Protein AF-A0A359GVY9-F1 (afdb_monomer_lite)

Structure (mmCIF, N/CA/C/O backbone):
data_AF-A0A359GVY9-F1
#
_entry.id   AF-A0A359GVY9-F1
#
loop_
_atom_site.group_PDB
_atom_site.id
_atom_site.type_symbol
_atom_site.label_atom_id
_atom_site.label_alt_id
_atom_site.label_comp_id
_atom_site.label_asym_id
_atom_site.label_entity_id
_atom_site.label_seq_id
_atom_site.pdbx_PDB_ins_code
_atom_site.Cartn_x
_atom_site.Cartn_y
_atom_site.Cartn_z
_atom_site.occupancy
_atom_site.B_iso_or_equiv
_atom_site.auth_seq_id
_atom_site.auth_comp_id
_atom_site.auth_asym_id
_atom_site.auth_atom_id
_atom_site.pdbx_PDB_model_num
ATOM 1 N N . MET A 1 1 ? -1.597 16.886 -21.091 1.00 58.59 1 MET A N 1
ATOM 2 C CA . MET A 1 1 ? -0.257 16.272 -21.206 1.00 58.59 1 MET A CA 1
ATOM 3 C C . MET A 1 1 ? 0.010 16.088 -22.683 1.00 58.59 1 MET A C 1
ATOM 5 O O . MET A 1 1 ? -0.934 15.740 -23.382 1.00 58.59 1 MET A O 1
ATOM 9 N N . SER A 1 2 ? 1.212 16.393 -23.168 1.00 69.25 2 SER A N 1
ATOM 10 C CA . SER A 1 2 ? 1.544 16.137 -24.575 1.00 69.25 2 SER A CA 1
ATOM 11 C C . SER A 1 2 ? 1.869 14.652 -24.786 1.00 69.25 2 SER A C 1
ATOM 13 O O . SER A 1 2 ? 2.278 13.976 -23.841 1.00 69.25 2 SER A O 1
ATOM 15 N N . GLU A 1 3 ? 1.744 14.144 -26.013 1.00 71.69 3 GLU A N 1
ATOM 16 C CA . GLU A 1 3 ? 2.164 12.774 -26.367 1.00 71.69 3 GLU A CA 1
ATOM 17 C C . GLU A 1 3 ? 3.641 12.511 -26.010 1.00 71.69 3 GLU A C 1
ATOM 19 O O . GLU A 1 3 ? 4.025 11.409 -25.620 1.00 71.69 3 GLU A O 1
ATOM 24 N N . GLN A 1 4 ? 4.491 13.542 -26.079 1.00 71.44 4 GLN A N 1
ATOM 25 C CA . GLN A 1 4 ? 5.895 13.452 -25.676 1.00 71.44 4 GLN A CA 1
ATOM 26 C C . GLN A 1 4 ? 6.065 13.247 -24.163 1.00 71.44 4 GLN A C 1
ATOM 28 O O . GLN A 1 4 ? 6.969 12.520 -23.748 1.00 71.44 4 GLN A O 1
ATOM 33 N N . ASP A 1 5 ? 5.210 13.852 -23.334 1.00 69.81 5 ASP A N 1
ATOM 34 C CA . ASP A 1 5 ? 5.248 13.674 -21.876 1.00 69.81 5 ASP A CA 1
ATOM 35 C C . ASP A 1 5 ? 4.750 12.285 -21.465 1.00 69.81 5 ASP A C 1
ATOM 37 O O . ASP A 1 5 ? 5.329 11.653 -20.580 1.00 69.81 5 ASP A O 1
ATOM 41 N N . GLU A 1 6 ? 3.721 11.771 -22.144 1.00 74.25 6 GLU A N 1
ATOM 42 C CA . GLU A 1 6 ? 3.241 10.400 -21.954 1.00 74.25 6 GLU A CA 1
ATOM 43 C C . GLU A 1 6 ? 4.329 9.377 -22.301 1.00 74.25 6 GLU A C 1
ATOM 45 O O . GLU A 1 6 ? 4.627 8.486 -21.501 1.00 74.25 6 GLU A O 1
ATOM 50 N N . ASN A 1 7 ? 5.013 9.564 -23.432 1.00 86.50 7 ASN A N 1
ATOM 51 C CA . ASN A 1 7 ? 6.133 8.715 -23.830 1.00 86.50 7 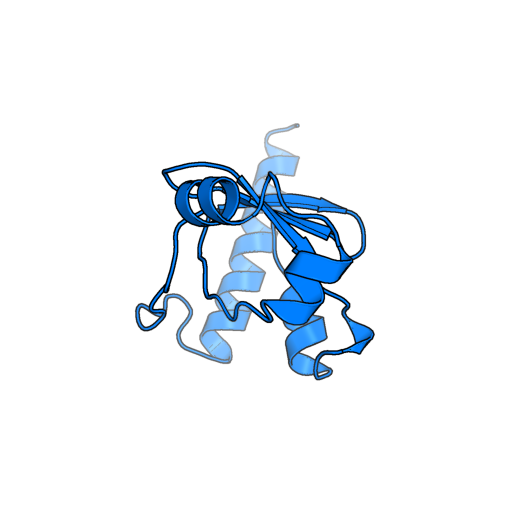ASN A CA 1
ATOM 52 C C . ASN A 1 7 ? 7.269 8.711 -22.792 1.00 86.50 7 ASN A C 1
ATOM 54 O O . ASN A 1 7 ? 7.846 7.656 -22.514 1.00 86.50 7 ASN A O 1
ATOM 58 N N . LYS A 1 8 ? 7.557 9.857 -22.157 1.00 91.25 8 LYS A N 1
ATOM 59 C CA . LYS A 1 8 ? 8.540 9.940 -21.061 1.00 91.25 8 LYS A CA 1
ATOM 60 C C . LYS A 1 8 ? 8.086 9.171 -19.819 1.00 91.25 8 LYS A C 1
ATOM 62 O O . LYS A 1 8 ? 8.886 8.429 -19.250 1.00 91.25 8 LYS A O 1
ATOM 67 N N . LEU A 1 9 ? 6.823 9.304 -19.410 1.00 92.44 9 LEU A N 1
ATOM 68 C CA . LEU A 1 9 ? 6.277 8.589 -18.248 1.00 92.44 9 LEU A CA 1
ATOM 69 C C . LEU A 1 9 ? 6.273 7.070 -18.460 1.00 92.44 9 LEU A C 1
ATOM 71 O O . LEU A 1 9 ? 6.655 6.311 -17.567 1.00 92.44 9 LEU A O 1
ATOM 75 N N . ILE A 1 10 ? 5.892 6.616 -19.656 1.00 94.50 10 ILE A N 1
ATOM 76 C CA . ILE A 1 10 ? 5.925 5.195 -20.021 1.00 94.50 10 ILE A CA 1
ATOM 77 C C . ILE A 1 10 ? 7.363 4.666 -19.973 1.00 94.50 10 ILE A C 1
ATOM 79 O O . ILE A 1 10 ? 7.602 3.601 -19.399 1.00 94.50 10 ILE A O 1
ATOM 83 N N . ALA A 1 11 ? 8.328 5.407 -20.528 1.00 95.25 11 ALA A N 1
ATOM 84 C CA . ALA A 1 11 ? 9.737 5.025 -20.487 1.00 95.25 11 ALA A CA 1
ATOM 85 C C . ALA A 1 11 ? 10.255 4.897 -19.043 1.00 95.25 11 ALA A C 1
ATOM 87 O O . ALA A 1 11 ? 10.883 3.895 -18.706 1.00 95.25 11 ALA A O 1
ATOM 88 N N . GLN A 1 12 ? 9.921 5.848 -18.165 1.00 95.50 12 GLN A N 1
ATOM 89 C CA . GLN A 1 12 ? 10.296 5.794 -16.747 1.00 95.50 12 GLN A CA 1
ATOM 90 C C . GLN A 1 12 ? 9.721 4.563 -16.033 1.00 95.50 12 GLN A C 1
ATOM 92 O O . GLN A 1 12 ? 10.442 3.885 -15.301 1.00 95.50 12 GLN A O 1
ATOM 97 N N . ARG A 1 13 ? 8.448 4.223 -16.275 1.00 96.62 13 ARG A N 1
ATOM 98 C CA . ARG A 1 13 ? 7.828 3.017 -15.697 1.00 96.62 13 ARG A CA 1
ATOM 99 C C . ARG A 1 13 ? 8.484 1.727 -16.181 1.00 96.62 13 ARG A C 1
ATOM 101 O O . ARG A 1 13 ? 8.639 0.800 -15.391 1.00 96.62 13 ARG A O 1
ATOM 108 N N . ARG A 1 14 ? 8.899 1.666 -17.451 1.00 96.38 14 ARG A N 1
ATOM 109 C CA . ARG A 1 14 ? 9.638 0.513 -17.995 1.00 96.38 14 ARG A CA 1
ATOM 110 C C . ARG A 1 14 ? 10.993 0.341 -17.314 1.00 96.38 14 ARG A C 1
ATOM 112 O O . ARG A 1 14 ? 11.292 -0.760 -16.873 1.00 96.38 14 ARG A O 1
ATOM 119 N N . VAL A 1 15 ? 11.743 1.429 -17.127 1.00 96.44 15 VAL A N 1
ATOM 120 C CA . VAL A 1 15 ? 13.024 1.398 -16.396 1.00 96.44 15 VAL A CA 1
ATOM 121 C C . VAL A 1 15 ? 12.837 0.883 -14.966 1.00 96.44 15 VAL A C 1
ATOM 123 O O . VAL A 1 15 ? 13.590 0.017 -14.526 1.00 96.44 15 VAL A O 1
ATOM 126 N N . LYS A 1 16 ? 11.805 1.353 -14.249 1.00 96.38 16 LYS A N 1
ATOM 127 C CA . LYS A 1 16 ? 11.484 0.845 -12.904 1.00 96.38 16 LYS A CA 1
ATOM 128 C C . LYS A 1 16 ? 11.147 -0.649 -12.917 1.00 96.38 16 LYS A C 1
ATOM 130 O O . LYS A 1 16 ? 11.612 -1.385 -12.054 1.00 96.38 16 LYS A O 1
ATOM 135 N N . LEU A 1 17 ? 10.359 -1.105 -13.892 1.00 96.81 17 LEU A N 1
ATOM 136 C CA . LEU A 1 17 ? 10.013 -2.520 -14.033 1.00 96.81 17 LEU A CA 1
ATOM 137 C C . LEU A 1 17 ? 11.250 -3.393 -14.283 1.00 96.81 17 LEU A C 1
ATOM 139 O O . LEU A 1 17 ? 11.359 -4.468 -13.697 1.00 96.81 17 LEU A O 1
ATOM 143 N N . ASP A 1 18 ? 12.175 -2.944 -15.130 1.00 97.12 18 ASP A N 1
ATOM 144 C CA . ASP A 1 18 ? 13.404 -3.685 -15.417 1.00 97.12 18 ASP A CA 1
ATOM 145 C C . ASP A 1 18 ? 14.326 -3.755 -14.191 1.00 97.12 18 ASP A C 1
ATOM 147 O O . ASP A 1 18 ? 14.877 -4.820 -13.912 1.00 97.12 18 ASP A O 1
ATOM 151 N N . ALA A 1 19 ? 14.407 -2.682 -13.393 1.00 95.44 19 ALA A N 1
ATOM 152 C CA . ALA A 1 19 ? 15.095 -2.713 -12.101 1.00 95.44 19 ALA A CA 1
ATOM 153 C C . ALA A 1 19 ? 14.480 -3.768 -11.161 1.00 95.44 19 ALA A C 1
ATOM 155 O O . ALA A 1 19 ? 15.194 -4.646 -10.676 1.00 95.44 19 ALA A O 1
ATOM 156 N N . ILE A 1 20 ? 13.148 -3.776 -11.005 1.00 95.38 20 ILE A N 1
ATOM 157 C CA . ILE A 1 20 ? 12.447 -4.778 -10.180 1.00 95.38 20 ILE A CA 1
ATOM 158 C C . ILE A 1 20 ? 12.749 -6.201 -10.669 1.00 95.38 20 ILE A C 1
ATOM 160 O O . ILE A 1 20 ? 12.985 -7.082 -9.849 1.00 95.38 20 ILE A O 1
ATOM 164 N N . ARG A 1 21 ? 12.766 -6.440 -11.987 1.00 97.25 21 ARG A N 1
ATOM 165 C CA . ARG A 1 21 ? 13.072 -7.762 -12.568 1.00 97.25 21 ARG A CA 1
ATOM 166 C C . ARG A 1 21 ? 14.494 -8.237 -12.280 1.00 97.25 21 ARG A C 1
ATOM 168 O O . ARG A 1 21 ? 14.707 -9.443 -12.212 1.00 97.25 21 ARG A O 1
ATOM 175 N N . SER A 1 22 ? 15.449 -7.316 -12.155 1.00 95.88 22 SER A N 1
ATOM 176 C CA . SER A 1 22 ? 16.837 -7.653 -11.818 1.00 95.88 22 SER A CA 1
ATOM 177 C C . SER A 1 22 ? 17.014 -8.044 -10.348 1.00 95.88 22 SER A C 1
ATOM 179 O O . SER A 1 22 ? 17.907 -8.821 -10.025 1.00 95.88 22 SER A O 1
ATOM 181 N N . GLU A 1 23 ? 16.132 -7.553 -9.475 1.00 93.00 23 GLU A N 1
ATOM 182 C CA . GLU A 1 23 ? 16.193 -7.775 -8.029 1.00 93.00 23 GLU A CA 1
ATOM 183 C C . GLU A 1 23 ? 15.280 -8.924 -7.566 1.00 93.00 23 GLU A C 1
ATOM 185 O O . GLU A 1 23 ? 15.619 -9.644 -6.627 1.00 93.00 23 GLU A O 1
ATOM 190 N N . ARG A 1 24 ? 14.108 -9.110 -8.198 1.00 93.56 24 ARG A N 1
ATOM 191 C CA . ARG A 1 24 ? 13.081 -10.074 -7.763 1.00 93.56 24 ARG A CA 1
ATOM 192 C C . ARG A 1 24 ? 12.064 -10.448 -8.849 1.00 93.56 24 ARG A C 1
ATOM 194 O O . ARG A 1 24 ? 12.019 -9.890 -9.943 1.00 93.56 24 ARG A O 1
ATOM 201 N N . GLN A 1 25 ? 11.160 -11.377 -8.518 1.00 95.94 25 GLN A N 1
ATOM 202 C CA . GLN A 1 25 ? 9.972 -11.646 -9.336 1.00 95.94 25 GLN A CA 1
ATOM 203 C C . GLN A 1 25 ? 9.075 -10.397 -9.391 1.00 95.94 25 GLN A C 1
ATOM 205 O O . GLN A 1 25 ? 8.444 -10.030 -8.400 1.00 95.94 25 GLN A O 1
ATOM 210 N N . ALA A 1 26 ? 8.993 -9.761 -10.564 1.00 96.06 26 ALA A N 1
ATOM 211 C CA . ALA A 1 26 ? 8.290 -8.486 -10.742 1.00 96.06 26 ALA A CA 1
ATOM 212 C C . ALA A 1 26 ? 6.762 -8.565 -10.609 1.00 96.06 26 ALA A C 1
ATOM 214 O O . ALA A 1 26 ? 6.128 -7.591 -10.211 1.00 96.06 26 ALA A O 1
ATOM 215 N N . PHE A 1 27 ? 6.176 -9.726 -10.904 1.00 96.94 27 PHE A N 1
ATOM 216 C CA . PHE A 1 27 ? 4.737 -9.973 -10.789 1.00 96.94 27 PHE A CA 1
ATOM 217 C C . PHE A 1 27 ? 4.494 -11.175 -9.865 1.00 96.94 27 PHE A C 1
ATOM 219 O O . PHE A 1 27 ? 4.269 -12.293 -10.341 1.00 96.94 27 PHE A O 1
ATOM 226 N N . PRO A 1 28 ? 4.633 -10.998 -8.541 1.00 96.62 28 PRO A N 1
ATOM 227 C CA . PRO A 1 28 ? 4.341 -12.051 -7.581 1.00 96.62 28 PRO A CA 1
ATOM 228 C C . PRO A 1 28 ? 2.827 -12.250 -7.447 1.00 96.62 28 PRO A C 1
ATOM 230 O O . PRO A 1 28 ? 2.052 -11.305 -7.567 1.00 96.62 28 PRO A O 1
ATOM 233 N N . ASN A 1 29 ? 2.411 -13.478 -7.140 1.00 96.88 29 ASN A N 1
ATOM 234 C CA . ASN A 1 29 ? 1.008 -13.827 -6.880 1.00 96.88 29 ASN A CA 1
ATOM 235 C C . ASN A 1 29 ? 0.826 -14.509 -5.508 1.00 96.88 29 ASN A C 1
ATOM 237 O O . ASN A 1 29 ? -0.060 -15.334 -5.318 1.00 96.88 29 ASN A O 1
ATOM 241 N N . GLY A 1 30 ? 1.725 -14.223 -4.562 1.00 96.00 30 GLY A N 1
ATOM 242 C CA . GLY A 1 30 ? 1.734 -14.852 -3.235 1.00 96.00 30 GLY A CA 1
ATOM 243 C C . GLY A 1 30 ? 1.030 -14.050 -2.139 1.00 96.00 30 GLY A C 1
ATOM 244 O O . GLY A 1 30 ? 0.964 -14.511 -1.005 1.00 96.00 30 GLY A O 1
ATOM 245 N N . PHE A 1 31 ? 0.542 -12.840 -2.431 1.00 97.31 31 PHE A N 1
ATOM 246 C CA . PHE A 1 31 ? -0.057 -11.983 -1.409 1.00 97.31 31 PHE A CA 1
ATOM 247 C C . PHE A 1 31 ? -1.488 -12.425 -1.082 1.00 97.31 31 PHE A C 1
ATOM 249 O O . PHE A 1 31 ? -2.383 -12.332 -1.923 1.00 97.31 31 PHE A O 1
ATOM 256 N N . ALA A 1 32 ? -1.712 -12.846 0.162 1.00 96.44 32 ALA A N 1
ATOM 257 C CA . ALA A 1 32 ? -3.029 -13.183 0.683 1.00 96.44 32 ALA A CA 1
ATOM 258 C C . ALA A 1 32 ? -3.578 -12.020 1.522 1.00 96.44 32 ALA A C 1
ATOM 260 O O . ALA A 1 32 ? -3.105 -11.750 2.627 1.00 96.44 32 ALA A O 1
ATOM 261 N N . ARG A 1 33 ? -4.591 -11.322 0.998 1.00 96.19 33 ARG A N 1
ATOM 262 C CA . ARG A 1 33 ? -5.330 -10.324 1.783 1.00 96.19 33 ARG A CA 1
ATOM 263 C C . ARG A 1 33 ? -6.204 -11.015 2.836 1.00 96.19 33 ARG A C 1
ATOM 265 O O . ARG A 1 33 ? -6.750 -12.082 2.568 1.00 96.19 33 ARG A O 1
ATOM 272 N N . ARG A 1 34 ? -6.362 -10.377 3.998 1.00 97.81 34 ARG A N 1
ATOM 273 C CA . ARG A 1 34 ? -7.258 -10.811 5.084 1.00 97.81 34 ARG A CA 1
ATOM 274 C C . ARG A 1 34 ? -8.624 -10.134 5.035 1.00 97.81 34 ARG A C 1
ATOM 276 O O . ARG A 1 34 ? -9.599 -10.760 5.415 1.00 97.81 34 ARG A O 1
ATOM 283 N N . HIS A 1 35 ? -8.678 -8.891 4.560 1.00 97.94 35 HIS A N 1
ATOM 284 C CA . HIS A 1 35 ? -9.910 -8.106 4.504 1.00 97.94 35 HIS A CA 1
ATOM 285 C C . HIS A 1 35 ? -10.003 -7.321 3.191 1.00 97.94 35 HIS A C 1
ATOM 287 O O . HIS A 1 35 ? -9.014 -7.177 2.458 1.00 97.94 35 HIS A O 1
ATOM 293 N N . ILE A 1 36 ? -11.191 -6.791 2.913 1.00 98.06 36 ILE A N 1
ATOM 294 C CA . ILE A 1 36 ? -11.425 -5.741 1.908 1.00 98.06 36 ILE A CA 1
ATOM 295 C C . ILE A 1 36 ? -11.757 -4.405 2.588 1.00 98.06 36 ILE A C 1
ATOM 297 O O . ILE A 1 36 ? -12.093 -4.360 3.772 1.00 98.06 36 ILE A O 1
ATOM 301 N N . ALA A 1 37 ? -11.669 -3.301 1.847 1.00 98.06 37 ALA A N 1
ATOM 302 C CA . ALA A 1 37 ? -11.895 -1.959 2.380 1.00 98.06 37 ALA A CA 1
ATOM 303 C C . ALA A 1 37 ? -13.280 -1.805 3.033 1.00 98.06 37 ALA A C 1
ATOM 305 O O . ALA A 1 37 ? -13.373 -1.280 4.140 1.00 98.06 37 ALA A O 1
ATOM 306 N N . ALA A 1 38 ? -14.344 -2.301 2.392 1.00 98.00 38 ALA A N 1
ATOM 307 C CA . ALA A 1 38 ? -15.704 -2.193 2.924 1.00 98.00 38 ALA A CA 1
ATOM 308 C C . ALA A 1 38 ? -15.903 -2.943 4.254 1.00 98.00 38 ALA A C 1
ATOM 310 O O . ALA A 1 38 ? -16.615 -2.451 5.127 1.00 98.00 38 ALA A O 1
ATOM 311 N N . GLU A 1 39 ? -15.257 -4.100 4.436 1.00 97.81 39 GLU A N 1
ATOM 312 C CA . GLU A 1 39 ? -15.303 -4.844 5.703 1.00 97.81 39 GLU A CA 1
ATOM 313 C C . GLU A 1 39 ? -14.656 -4.037 6.827 1.00 97.81 39 GLU A C 1
ATOM 315 O O . GLU A 1 39 ? -15.237 -3.898 7.900 1.00 97.81 39 GLU A O 1
ATOM 320 N N . LEU A 1 40 ? -13.484 -3.450 6.568 1.00 97.50 40 LEU A N 1
ATOM 321 C CA . LEU A 1 40 ? -12.792 -2.625 7.557 1.00 97.50 40 LEU A CA 1
ATOM 322 C C . LEU A 1 40 ? -13.601 -1.379 7.926 1.00 97.50 40 LEU A C 1
ATOM 324 O O . LEU A 1 40 ? -13.700 -1.063 9.106 1.00 97.50 40 LEU A O 1
ATOM 328 N N . HIS A 1 41 ? -14.232 -0.718 6.954 1.00 97.50 41 HIS A N 1
ATOM 329 C CA . HIS A 1 41 ? -15.147 0.392 7.229 1.00 97.50 41 HIS A CA 1
ATOM 330 C C . HIS A 1 41 ? -16.321 -0.040 8.109 1.00 97.50 41 HIS A C 1
ATOM 332 O O . HIS A 1 41 ? -16.570 0.558 9.153 1.00 97.50 41 HIS A O 1
ATOM 338 N N . SER A 1 42 ? -16.985 -1.144 7.762 1.00 97.06 42 SER A N 1
ATOM 339 C CA . SER A 1 42 ? -18.102 -1.661 8.557 1.00 97.06 42 SER A CA 1
ATOM 340 C C . SER A 1 42 ? -17.703 -2.030 9.989 1.00 97.06 42 SER A C 1
ATOM 342 O O . SER A 1 42 ? -18.521 -1.892 10.896 1.00 97.06 42 SER A O 1
ATOM 344 N N . LEU A 1 43 ? -16.482 -2.529 10.198 1.00 95.94 43 LEU A N 1
ATOM 345 C CA . LEU A 1 43 ? -15.982 -2.930 11.515 1.00 95.94 43 LEU A CA 1
ATOM 346 C C . LEU A 1 43 ? -15.511 -1.738 12.364 1.00 95.94 43 LEU A C 1
ATOM 348 O O . LEU A 1 43 ? -15.556 -1.822 13.596 1.00 95.94 43 LEU A O 1
ATOM 352 N N . CYS A 1 44 ? -15.043 -0.658 11.729 1.00 96.81 44 CYS A N 1
ATOM 353 C CA . CYS A 1 44 ? -14.249 0.374 12.398 1.00 96.81 44 CYS A CA 1
ATOM 354 C C . CYS A 1 44 ?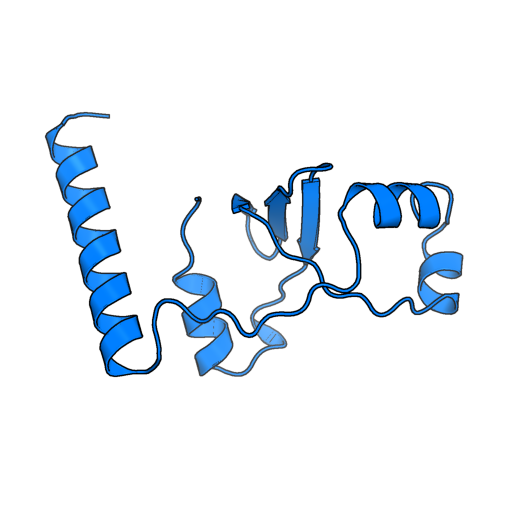 -14.807 1.803 12.324 1.00 96.81 44 CYS A C 1
ATOM 356 O O . CYS A 1 44 ? -14.441 2.599 13.182 1.00 96.81 44 CYS A O 1
ATOM 358 N N . ASP A 1 45 ? -15.684 2.152 11.377 1.00 95.44 45 ASP A N 1
ATOM 359 C CA . ASP A 1 45 ? -16.102 3.553 11.159 1.00 95.44 45 ASP A CA 1
ATOM 360 C C . ASP A 1 45 ? -16.813 4.183 12.371 1.00 95.44 45 ASP A C 1
ATOM 362 O O . ASP A 1 45 ? -16.713 5.387 12.598 1.00 95.44 45 ASP A O 1
ATOM 366 N N . GLY A 1 46 ? -17.528 3.379 13.164 1.00 96.50 46 GLY A N 1
ATOM 367 C CA . GLY A 1 46 ? -18.216 3.836 14.376 1.00 96.50 46 GLY A CA 1
ATOM 368 C C . GLY A 1 46 ? -17.353 3.855 15.641 1.00 96.50 46 GLY A C 1
ATOM 369 O O . GLY A 1 46 ? -17.859 4.236 16.693 1.00 96.50 46 GLY A O 1
ATOM 370 N N . LYS A 1 47 ? -16.090 3.414 15.569 1.00 97.62 47 LYS A N 1
ATOM 371 C CA . LYS A 1 47 ? -15.198 3.300 16.729 1.00 97.62 47 LYS A CA 1
ATOM 372 C C . LYS A 1 47 ? -14.356 4.560 16.897 1.00 97.62 47 LYS A C 1
ATOM 374 O O . LYS A 1 47 ? -13.836 5.130 15.940 1.00 97.62 47 LYS A O 1
ATOM 379 N N . SER A 1 48 ? -14.179 4.969 18.143 1.00 97.81 48 SER A N 1
ATOM 380 C CA . SER A 1 48 ? -13.217 5.990 18.540 1.00 97.81 48 SER A CA 1
ATOM 381 C C . SER A 1 48 ? -11.776 5.486 18.418 1.00 97.81 48 SER A C 1
ATOM 383 O O . SER A 1 48 ? -11.510 4.287 18.332 1.00 97.81 48 SER A O 1
ATOM 385 N N . GLN A 1 49 ? -10.819 6.415 18.467 1.00 96.19 49 GLN A N 1
ATOM 386 C CA . GLN A 1 49 ? -9.396 6.081 18.458 1.00 96.19 49 GLN A CA 1
ATOM 387 C C . GLN A 1 49 ? -9.021 5.103 19.585 1.00 96.19 49 GLN A C 1
ATOM 389 O O . GLN A 1 49 ? -8.341 4.119 19.318 1.00 96.19 49 GLN A O 1
ATOM 394 N N . ALA A 1 50 ? -9.499 5.336 20.812 1.00 97.88 50 ALA A N 1
ATOM 395 C CA . ALA A 1 50 ? -9.197 4.473 21.955 1.00 97.88 50 ALA A CA 1
ATOM 396 C C . ALA A 1 50 ? -9.742 3.045 21.761 1.00 97.88 50 ALA A C 1
ATOM 398 O O . ALA A 1 50 ? -9.046 2.074 22.037 1.00 97.88 50 ALA A O 1
ATOM 399 N N . GLU A 1 51 ? -10.953 2.906 21.213 1.00 97.75 51 GLU A N 1
ATOM 400 C CA . GLU A 1 51 ? -11.542 1.593 20.916 1.00 97.75 51 GLU A CA 1
ATOM 401 C C . GLU A 1 51 ? -10.801 0.860 19.790 1.00 97.75 51 GLU A C 1
ATOM 403 O O . GLU A 1 51 ? -10.746 -0.368 19.784 1.00 97.75 51 GLU A O 1
ATOM 408 N N . LEU A 1 52 ? -10.248 1.591 18.817 1.00 97.31 52 LEU A N 1
ATOM 409 C CA . LEU A 1 52 ? -9.423 1.010 17.754 1.00 97.31 52 LEU A CA 1
ATOM 410 C C . LEU A 1 52 ? -8.049 0.578 18.271 1.00 97.31 52 LEU A C 1
ATOM 412 O O . LEU A 1 52 ? -7.552 -0.472 17.862 1.00 97.31 52 LEU A O 1
ATOM 416 N N . GLU A 1 53 ? -7.457 1.362 19.173 1.00 97.06 53 GLU A N 1
ATOM 417 C CA . GLU A 1 53 ? -6.211 1.019 19.860 1.00 97.06 53 GLU A CA 1
ATOM 418 C C . GLU A 1 53 ? -6.379 -0.247 20.713 1.00 97.06 53 GLU A C 1
ATOM 420 O O . GLU A 1 53 ? -5.543 -1.143 20.628 1.00 97.06 53 GLU A O 1
ATOM 425 N N . GLU A 1 54 ? -7.481 -0.368 21.461 1.00 97.56 54 GLU A N 1
ATOM 426 C CA . GLU A 1 54 ? -7.793 -1.567 22.252 1.00 97.56 54 GLU A CA 1
ATOM 427 C C . GLU A 1 54 ? -8.110 -2.786 21.374 1.00 97.56 54 GLU A C 1
ATOM 429 O O . GLU A 1 54 ? -7.661 -3.894 21.665 1.00 97.56 54 GLU A O 1
ATOM 434 N N . LEU A 1 55 ? -8.849 -2.594 20.273 1.00 96.25 55 LEU A N 1
ATOM 435 C CA . LEU A 1 55 ? -9.170 -3.674 19.336 1.00 96.25 55 LEU A CA 1
ATOM 436 C C . LEU A 1 55 ? -7.910 -4.277 18.700 1.00 96.25 55 LEU A C 1
ATOM 438 O O . LEU A 1 55 ? -7.915 -5.463 18.371 1.00 96.25 55 LEU A O 1
ATOM 442 N N . ALA A 1 56 ? -6.871 -3.457 18.488 1.00 96.25 56 ALA A N 1
ATOM 443 C CA . ALA A 1 56 ? -5.584 -3.855 17.918 1.00 96.25 56 ALA A CA 1
ATOM 444 C C . ALA A 1 56 ? -5.724 -4.747 16.664 1.00 96.25 56 ALA A C 1
ATOM 446 O O . ALA A 1 56 ? -5.002 -5.729 16.486 1.00 96.25 56 ALA A O 1
ATOM 447 N N . LEU A 1 57 ? -6.690 -4.423 15.791 1.00 95.88 57 LEU A N 1
ATOM 448 C CA . LEU A 1 57 ? -7.032 -5.257 14.640 1.00 95.88 57 LEU A CA 1
ATOM 449 C C . LEU A 1 57 ? -5.878 -5.300 13.636 1.00 95.88 57 LEU A C 1
ATOM 451 O O . LEU A 1 57 ? -5.655 -4.364 12.866 1.00 95.88 57 LEU A O 1
ATOM 455 N N . GLU A 1 58 ? -5.198 -6.437 13.569 1.00 96.81 58 GLU A N 1
ATOM 456 C CA . GLU A 1 58 ? -4.241 -6.687 12.505 1.00 96.81 58 GLU A CA 1
ATOM 457 C C . GLU A 1 58 ? -4.958 -7.064 11.204 1.00 96.81 58 GLU A C 1
ATOM 459 O O . GLU A 1 58 ? -5.756 -8.002 11.144 1.00 96.81 58 GLU A O 1
ATOM 464 N N . THR A 1 59 ? -4.618 -6.380 10.114 1.00 96.44 59 THR A N 1
ATOM 465 C CA . THR A 1 59 ? -5.210 -6.637 8.797 1.00 96.44 59 THR A CA 1
ATOM 466 C C . THR A 1 59 ? -4.152 -6.771 7.701 1.00 96.44 59 THR A C 1
ATOM 468 O O . THR A 1 59 ? -2.961 -6.569 7.924 1.00 96.44 59 THR A O 1
ATOM 471 N N . ALA A 1 60 ? -4.576 -7.211 6.521 1.00 97.50 60 ALA A N 1
ATOM 472 C CA . ALA A 1 60 ? -3.797 -7.205 5.291 1.00 97.50 60 ALA A CA 1
ATOM 473 C C . ALA A 1 60 ? -4.762 -6.929 4.137 1.00 97.50 60 ALA A C 1
ATOM 475 O O . ALA A 1 60 ? -5.750 -7.649 3.981 1.00 97.50 60 ALA A O 1
ATOM 476 N N . ILE A 1 61 ? -4.487 -5.899 3.342 1.00 97.44 61 ILE A N 1
ATOM 477 C CA . ILE A 1 61 ? -5.345 -5.460 2.237 1.00 97.44 61 ILE A CA 1
ATOM 478 C C . ILE A 1 61 ? -4.506 -5.194 0.989 1.00 97.44 61 ILE A C 1
ATOM 480 O O . ILE A 1 61 ? -3.305 -4.951 1.083 1.00 97.44 61 ILE A O 1
ATOM 484 N N . ALA A 1 62 ? -5.136 -5.242 -0.183 1.00 97.81 62 ALA A N 1
ATOM 485 C CA . ALA A 1 62 ? -4.489 -4.972 -1.463 1.00 97.81 62 ALA A CA 1
ATOM 486 C C . ALA A 1 62 ? -5.426 -4.189 -2.381 1.00 97.81 62 ALA A C 1
ATOM 488 O O . ALA A 1 62 ? -6.632 -4.425 -2.390 1.00 97.81 62 ALA A O 1
ATOM 489 N N . GLY A 1 63 ? -4.863 -3.288 -3.181 1.00 97.56 63 GLY A N 1
ATOM 490 C CA . GLY A 1 63 ? -5.620 -2.440 -4.090 1.00 97.56 63 GLY A CA 1
ATOM 491 C C . GLY A 1 63 ? -4.716 -1.578 -4.966 1.00 97.56 63 GLY A C 1
ATOM 492 O O . GLY A 1 63 ? -3.499 -1.558 -4.806 1.00 97.56 63 GLY A O 1
ATOM 493 N N . ARG A 1 64 ? -5.341 -0.860 -5.896 1.00 98.31 64 ARG A N 1
ATOM 494 C CA . ARG A 1 64 ? -4.707 0.091 -6.815 1.00 98.31 64 ARG A CA 1
ATOM 495 C C . ARG A 1 64 ? -4.316 1.366 -6.081 1.00 98.31 64 ARG A C 1
ATOM 497 O O . ARG A 1 64 ? -5.164 1.916 -5.381 1.00 98.31 64 ARG A O 1
ATOM 504 N N . ILE A 1 65 ? -3.112 1.895 -6.287 1.00 98.25 65 ILE A N 1
ATOM 505 C CA . ILE A 1 65 ? -2.731 3.180 -5.689 1.00 98.25 65 ILE A CA 1
ATOM 506 C C . ILE A 1 65 ? -3.446 4.299 -6.449 1.00 98.25 65 ILE A C 1
ATOM 508 O O . ILE A 1 65 ? -3.222 4.499 -7.641 1.00 98.25 65 ILE A O 1
ATOM 512 N N . VAL A 1 66 ? -4.311 5.046 -5.762 1.00 98.12 66 VAL A N 1
ATOM 513 C CA . VAL A 1 66 ? -5.108 6.128 -6.372 1.00 98.12 66 VAL A CA 1
ATOM 514 C C . VAL A 1 66 ? -4.699 7.522 -5.904 1.00 98.12 66 VAL A C 1
ATOM 516 O O . VAL A 1 66 ? -5.021 8.507 -6.566 1.00 98.12 66 VAL A O 1
ATOM 519 N N . ARG A 1 67 ? -3.986 7.634 -4.777 1.00 97.44 67 ARG A N 1
ATOM 520 C CA . ARG A 1 67 ? -3.467 8.909 -4.261 1.00 97.44 67 ARG A CA 1
ATOM 521 C C . ARG A 1 67 ? -2.226 8.676 -3.406 1.00 97.44 67 ARG A C 1
ATOM 523 O O . ARG A 1 67 ? -2.197 7.732 -2.625 1.00 97.44 67 ARG A O 1
ATOM 530 N N . MET A 1 68 ? -1.252 9.577 -3.498 1.00 95.25 68 MET A N 1
ATOM 531 C CA . MET A 1 68 ? -0.077 9.610 -2.622 1.00 95.25 68 MET A CA 1
ATOM 532 C C . MET A 1 68 ? 0.208 11.056 -2.208 1.00 95.25 68 MET A C 1
ATOM 534 O O . MET A 1 68 ? 0.294 11.936 -3.066 1.00 95.25 68 MET A O 1
ATOM 538 N N . ARG A 1 69 ? 0.326 11.322 -0.902 1.00 92.81 69 ARG A N 1
ATOM 539 C CA . ARG A 1 69 ? 0.690 12.640 -0.357 1.00 92.81 69 ARG A CA 1
ATOM 540 C C . ARG A 1 69 ? 1.451 12.479 0.958 1.00 92.81 69 ARG A C 1
ATOM 542 O O . ARG A 1 69 ? 0.868 12.130 1.982 1.00 92.81 69 ARG A O 1
ATOM 549 N N . GLY A 1 70 ? 2.744 12.800 0.946 1.00 90.06 70 GLY A N 1
ATOM 550 C CA . GLY A 1 70 ? 3.596 12.622 2.124 1.00 90.06 70 GLY A CA 1
ATOM 551 C C . GLY A 1 70 ? 3.608 11.151 2.569 1.00 90.06 70 GLY A C 1
ATOM 552 O O . GLY A 1 70 ? 3.823 10.292 1.717 1.00 90.06 70 GLY A O 1
ATOM 553 N N . PRO A 1 71 ? 3.363 10.839 3.857 1.00 92.12 71 PRO A N 1
ATOM 554 C CA . PRO A 1 71 ? 3.308 9.460 4.344 1.00 92.12 71 PRO A CA 1
ATOM 555 C C . PRO A 1 71 ? 1.963 8.769 4.069 1.00 92.12 71 PRO A C 1
ATOM 557 O O . PRO A 1 71 ? 1.791 7.614 4.441 1.00 92.12 71 PRO A O 1
ATOM 560 N N . PHE A 1 72 ? 0.986 9.455 3.472 1.00 95.31 72 PHE A N 1
ATOM 561 C CA . PHE A 1 72 ? -0.342 8.893 3.240 1.00 95.31 72 PHE A CA 1
ATOM 562 C C . PHE A 1 72 ? -0.475 8.364 1.814 1.00 95.31 72 PHE A C 1
ATOM 564 O O . PHE A 1 72 ? -0.233 9.086 0.840 1.00 95.31 72 PHE A O 1
ATOM 571 N N . VAL A 1 73 ? -0.922 7.116 1.700 1.00 96.88 73 VAL A N 1
ATOM 572 C CA . VAL A 1 73 ? -1.223 6.445 0.432 1.00 96.88 73 VAL A CA 1
ATOM 573 C C . VAL A 1 73 ? -2.662 5.963 0.476 1.00 96.88 73 VAL A C 1
ATOM 575 O O . VAL A 1 73 ? -3.076 5.358 1.453 1.00 96.88 73 VAL A O 1
ATOM 578 N N . VAL A 1 74 ? -3.444 6.220 -0.567 1.00 98.19 74 VAL A N 1
ATOM 579 C CA . VAL A 1 74 ? -4.798 5.668 -0.688 1.00 98.19 74 VAL A CA 1
ATOM 580 C C . VAL A 1 74 ? -4.771 4.559 -1.719 1.00 98.19 74 VAL A C 1
ATOM 582 O O . VAL A 1 74 ? -4.395 4.796 -2.873 1.00 98.19 74 VAL A O 1
ATOM 585 N N . ILE A 1 75 ? -5.207 3.372 -1.307 1.00 98.25 75 ILE A N 1
ATOM 586 C CA . ILE A 1 75 ? -5.441 2.248 -2.209 1.00 98.25 75 ILE A CA 1
ATOM 587 C C . ILE A 1 75 ? -6.938 2.063 -2.453 1.00 98.25 75 ILE A C 1
ATOM 589 O O . ILE A 1 75 ? -7.756 2.386 -1.594 1.00 98.25 75 ILE A O 1
ATOM 593 N N . LYS A 1 76 ? -7.300 1.544 -3.626 1.00 98.50 76 LYS A N 1
ATOM 594 C CA . LYS A 1 76 ? -8.674 1.209 -4.006 1.00 98.50 76 LYS A CA 1
ATOM 595 C C . LYS A 1 76 ? -8.774 -0.263 -4.387 1.00 98.50 76 LYS A C 1
ATOM 597 O O . LYS A 1 76 ? -8.073 -0.704 -5.299 1.00 98.50 76 LYS A O 1
ATOM 602 N N . ASP A 1 77 ? -9.663 -0.995 -3.732 1.00 97.69 77 ASP A N 1
ATOM 603 C CA . ASP A 1 77 ? -10.044 -2.352 -4.125 1.00 97.69 77 ASP A CA 1
ATOM 604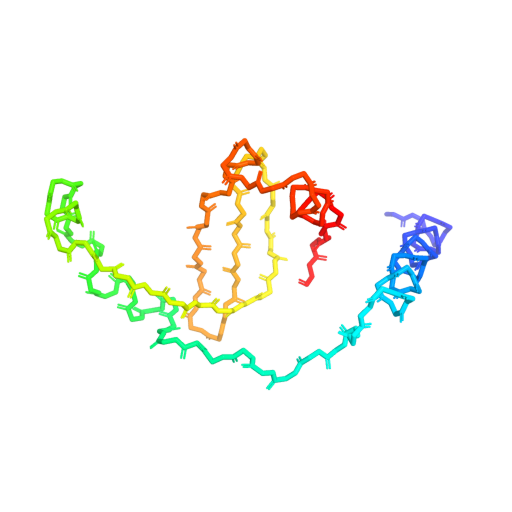 C C . ASP A 1 77 ? -11.427 -2.361 -4.808 1.00 97.69 77 ASP A C 1
ATOM 606 O O . ASP A 1 77 ? -11.947 -1.315 -5.208 1.00 97.69 77 ASP A O 1
ATOM 610 N N . ALA A 1 78 ? -12.009 -3.546 -5.011 1.00 96.56 78 ALA A N 1
ATOM 611 C CA . ALA A 1 78 ? -13.327 -3.680 -5.637 1.00 96.56 78 ALA A CA 1
ATOM 612 C C . ALA A 1 78 ? -14.477 -3.121 -4.777 1.00 96.56 78 ALA A C 1
ATOM 614 O O . ALA A 1 78 ? -15.550 -2.841 -5.304 1.00 96.56 78 ALA A O 1
ATOM 615 N N . SER A 1 79 ? -14.257 -2.966 -3.472 1.00 97.56 79 SER A N 1
ATOM 616 C CA . SER A 1 79 ? -15.265 -2.599 -2.478 1.00 97.56 79 SER A CA 1
ATOM 617 C C . SER A 1 79 ? -15.197 -1.131 -2.058 1.00 97.56 79 SER A C 1
ATOM 619 O O . SER A 1 79 ? -16.218 -0.546 -1.710 1.00 97.56 79 SER A O 1
ATOM 621 N N . GLY A 1 80 ? -14.017 -0.507 -2.112 1.00 96.75 80 GLY A N 1
ATOM 622 C CA . GLY A 1 80 ? -13.846 0.856 -1.628 1.00 96.75 80 GLY A CA 1
ATOM 623 C C . GLY A 1 80 ? -12.405 1.347 -1.651 1.00 96.75 80 GLY A C 1
ATOM 624 O O . GLY A 1 80 ? -11.549 0.820 -2.365 1.00 96.75 80 GLY A O 1
ATOM 625 N N . GLN A 1 81 ? -12.153 2.408 -0.889 1.00 98.06 81 GLN A N 1
ATOM 626 C CA . GLN A 1 81 ? -10.828 2.994 -0.703 1.00 98.06 81 GLN A CA 1
ATOM 627 C C . GLN A 1 81 ? -10.371 2.794 0.736 1.00 98.06 81 GLN A C 1
ATOM 629 O O . GLN A 1 81 ? -11.191 2.827 1.638 1.00 98.06 81 GLN A O 1
ATOM 634 N N . MET A 1 82 ? -9.068 2.647 0.951 1.00 97.94 82 MET A N 1
ATOM 635 C CA . MET A 1 82 ? -8.476 2.643 2.284 1.00 97.94 82 MET A CA 1
ATOM 636 C C . MET A 1 82 ? -7.243 3.539 2.303 1.00 97.94 82 MET A C 1
ATOM 638 O O . MET A 1 82 ? -6.409 3.481 1.394 1.00 97.94 82 MET A O 1
ATOM 642 N N . GLN A 1 83 ? -7.128 4.369 3.339 1.00 97.62 83 GLN A N 1
ATOM 643 C CA . GLN A 1 83 ? -5.942 5.184 3.569 1.00 97.62 83 GLN A CA 1
ATOM 644 C C . GLN A 1 83 ? -4.927 4.403 4.406 1.00 97.62 83 GLN A C 1
ATOM 646 O O . GLN A 1 83 ? -5.220 3.940 5.501 1.00 97.62 83 GLN A O 1
ATOM 651 N N . LEU A 1 84 ? -3.711 4.309 3.890 1.00 96.38 84 LEU A N 1
ATOM 652 C CA . LEU A 1 84 ? -2.547 3.741 4.542 1.00 96.38 84 LEU A CA 1
ATOM 653 C C . LEU A 1 84 ? -1.676 4.873 5.083 1.00 96.38 84 LEU A C 1
ATOM 655 O O . LEU A 1 84 ? -1.407 5.853 4.379 1.00 96.38 84 LEU A O 1
ATOM 659 N N . TYR A 1 85 ? -1.193 4.709 6.311 1.00 95.12 85 TYR A N 1
ATOM 660 C CA . TYR A 1 85 ? -0.115 5.524 6.854 1.00 95.12 85 TYR A CA 1
ATOM 661 C C . TYR A 1 85 ? 1.207 4.765 6.723 1.00 95.12 85 TYR A C 1
ATOM 663 O O . TYR A 1 85 ? 1.437 3.758 7.386 1.00 95.12 85 TYR A O 1
ATOM 671 N N . MET A 1 86 ? 2.070 5.245 5.834 1.00 91.50 86 MET A N 1
ATOM 672 C CA . MET A 1 86 ?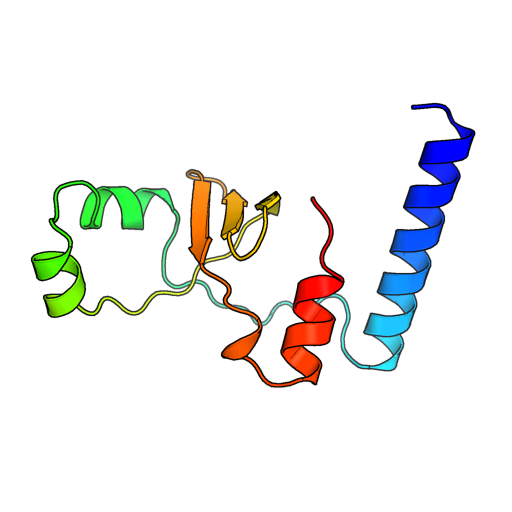 3.342 4.635 5.461 1.00 91.50 86 MET A CA 1
ATOM 673 C C . MET A 1 86 ? 4.473 5.579 5.868 1.00 91.50 86 MET A C 1
ATOM 675 O O . MET A 1 86 ? 4.963 6.397 5.086 1.00 91.50 86 MET A O 1
ATOM 679 N N . ASN A 1 87 ? 4.878 5.504 7.135 1.00 88.12 87 ASN A N 1
ATOM 680 C CA . ASN A 1 87 ? 6.000 6.290 7.631 1.00 88.12 87 ASN A CA 1
ATOM 681 C C . ASN A 1 87 ? 7.324 5.700 7.129 1.00 88.12 87 ASN A C 1
ATOM 683 O O . ASN A 1 87 ? 7.824 4.735 7.687 1.00 88.12 87 ASN A O 1
ATOM 687 N N . ASN A 1 88 ? 7.949 6.316 6.127 1.00 80.19 88 ASN A N 1
ATOM 688 C CA . ASN A 1 88 ? 9.234 5.851 5.585 1.00 80.19 88 ASN A CA 1
ATOM 689 C C . ASN A 1 88 ? 10.335 5.647 6.645 1.00 80.19 88 ASN A C 1
ATOM 691 O O . ASN A 1 88 ? 11.236 4.850 6.422 1.00 80.19 88 ASN A O 1
ATOM 695 N N . LYS A 1 89 ? 10.272 6.346 7.789 1.00 86.88 89 LYS A N 1
ATOM 696 C CA . LYS A 1 89 ? 11.249 6.193 8.878 1.00 86.88 89 LYS A CA 1
ATOM 697 C C . LYS A 1 89 ? 11.082 4.899 9.681 1.00 86.88 89 LYS A C 1
ATOM 699 O O . LYS A 1 89 ? 11.987 4.558 10.430 1.00 86.88 89 LYS A O 1
ATOM 704 N N . SER A 1 90 ? 9.942 4.214 9.570 1.00 89.44 90 SER A N 1
ATOM 705 C CA . SER A 1 90 ? 9.694 2.938 10.253 1.00 89.44 90 SER A CA 1
ATOM 706 C C . SER A 1 90 ? 10.052 1.714 9.406 1.00 89.44 90 SER A C 1
ATOM 708 O O . SER A 1 90 ? 9.893 0.594 9.880 1.00 89.44 90 SER A O 1
ATOM 710 N N . PHE A 1 91 ? 10.506 1.904 8.165 1.00 90.12 91 PHE A N 1
ATOM 711 C CA . PHE A 1 91 ? 10.907 0.820 7.267 1.00 90.12 91 PHE A CA 1
ATOM 712 C C . PHE A 1 91 ? 12.432 0.732 7.157 1.00 90.12 91 PHE A C 1
ATOM 714 O O . PHE A 1 91 ? 13.135 1.713 7.402 1.00 90.12 91 PHE A O 1
ATOM 721 N N . SER A 1 92 ? 12.943 -0.437 6.755 1.00 93.69 92 SER A N 1
ATOM 722 C CA . SER A 1 92 ? 14.348 -0.574 6.354 1.00 93.69 92 SER A CA 1
ATOM 723 C C . SER A 1 92 ? 14.666 0.348 5.173 1.00 93.69 92 SER A C 1
ATOM 725 O O . SER A 1 92 ? 13.767 0.756 4.434 1.00 93.69 92 SER A O 1
ATOM 727 N N . GLU A 1 93 ? 15.944 0.673 4.967 1.00 91.75 93 GLU A N 1
ATOM 728 C CA . GLU A 1 93 ? 16.356 1.571 3.880 1.00 91.75 93 GLU A CA 1
ATOM 729 C C . GLU A 1 93 ? 15.907 1.077 2.500 1.00 91.75 93 GLU A C 1
ATOM 731 O O . GLU A 1 93 ? 15.444 1.877 1.683 1.00 91.75 93 GLU A O 1
ATOM 736 N N . ASP A 1 94 ? 15.985 -0.233 2.260 1.00 91.00 94 ASP A N 1
ATOM 737 C CA . ASP A 1 94 ? 15.566 -0.838 0.996 1.00 91.00 94 ASP A CA 1
ATOM 738 C C . ASP A 1 94 ? 14.051 -0.741 0.795 1.00 91.00 94 ASP A C 1
ATOM 740 O O . ASP A 1 94 ? 13.600 -0.266 -0.247 1.00 91.00 94 ASP A O 1
ATOM 744 N N . LEU A 1 95 ? 13.252 -1.055 1.822 1.00 90.56 95 LEU A N 1
ATOM 745 C CA . LEU A 1 95 ? 11.798 -0.889 1.754 1.00 90.56 95 LEU A CA 1
ATOM 746 C C . LEU A 1 95 ? 11.416 0.581 1.573 1.00 90.56 95 LEU A C 1
ATOM 748 O O . LEU A 1 95 ? 10.579 0.901 0.738 1.00 90.56 95 LEU A O 1
ATOM 752 N N . ALA A 1 96 ? 12.054 1.505 2.291 1.00 91.31 96 ALA A N 1
ATOM 753 C CA . ALA A 1 96 ? 11.803 2.933 2.126 1.00 91.31 96 ALA A CA 1
ATOM 754 C C . ALA A 1 96 ? 12.149 3.425 0.706 1.00 91.31 96 ALA A C 1
ATOM 756 O O . ALA A 1 96 ? 11.488 4.333 0.193 1.00 91.31 96 ALA A O 1
ATOM 757 N N . ARG A 1 97 ? 13.169 2.840 0.060 1.00 90.31 97 ARG A N 1
ATOM 758 C CA . ARG A 1 97 ? 13.521 3.109 -1.343 1.00 90.31 97 ARG A CA 1
ATOM 759 C C . ARG A 1 97 ? 12.446 2.580 -2.294 1.00 90.31 97 ARG A C 1
ATOM 761 O O . ARG A 1 97 ? 12.032 3.321 -3.184 1.00 90.31 97 ARG A O 1
ATOM 768 N N . GLU A 1 98 ? 11.953 1.362 -2.070 1.00 89.88 98 GLU A N 1
ATOM 769 C CA . GLU A 1 98 ? 10.843 0.777 -2.835 1.00 89.88 98 GLU A CA 1
ATOM 770 C C . GLU A 1 98 ? 9.555 1.597 -2.691 1.00 89.88 98 GLU A C 1
ATOM 772 O O . GLU A 1 98 ? 8.920 1.941 -3.683 1.00 89.88 98 GLU A O 1
ATOM 777 N N . LEU A 1 99 ? 9.190 2.003 -1.474 1.00 89.88 99 LEU A N 1
ATOM 778 C CA . LEU A 1 99 ? 7.982 2.797 -1.240 1.00 89.88 99 LEU A CA 1
ATOM 779 C C . LEU A 1 99 ? 8.017 4.151 -1.959 1.00 89.88 99 LEU A C 1
ATOM 781 O O . LEU A 1 99 ? 6.991 4.618 -2.454 1.00 89.88 99 LEU A O 1
ATOM 785 N N . LYS A 1 100 ? 9.199 4.772 -2.058 1.00 89.81 100 LYS A N 1
ATOM 786 C CA . LYS A 1 100 ? 9.401 6.015 -2.819 1.00 89.81 100 LYS A CA 1
ATOM 787 C C . LYS A 1 100 ? 9.342 5.813 -4.333 1.00 89.81 100 LYS A C 1
ATOM 789 O O . LYS A 1 100 ? 9.144 6.794 -5.047 1.00 89.81 100 LYS A O 1
ATOM 794 N N . SER A 1 101 ? 9.552 4.593 -4.830 1.00 91.44 101 SER A N 1
ATOM 795 C CA . SER A 1 101 ? 9.549 4.304 -6.266 1.00 91.44 101 SER A CA 1
ATOM 796 C C . SER A 1 101 ? 8.155 3.973 -6.811 1.00 91.44 101 SER A C 1
ATOM 798 O O . SER A 1 101 ? 7.981 3.997 -8.033 1.00 91.44 101 SER A O 1
ATOM 800 N N . LEU A 1 102 ? 7.170 3.732 -5.936 1.00 94.19 102 LEU A N 1
ATOM 801 C CA . LEU A 1 102 ? 5.778 3.460 -6.303 1.00 94.19 102 LEU A CA 1
ATOM 802 C C . LEU A 1 102 ? 5.159 4.604 -7.120 1.00 94.19 102 LEU A C 1
ATOM 804 O O . LEU A 1 102 ? 5.403 5.784 -6.872 1.00 94.19 102 LEU A O 1
ATOM 808 N N . ASP A 1 103 ? 4.318 4.232 -8.084 1.00 95.94 103 ASP A N 1
ATOM 809 C CA . ASP A 1 103 ? 3.573 5.149 -8.945 1.00 95.94 103 ASP A CA 1
ATOM 810 C C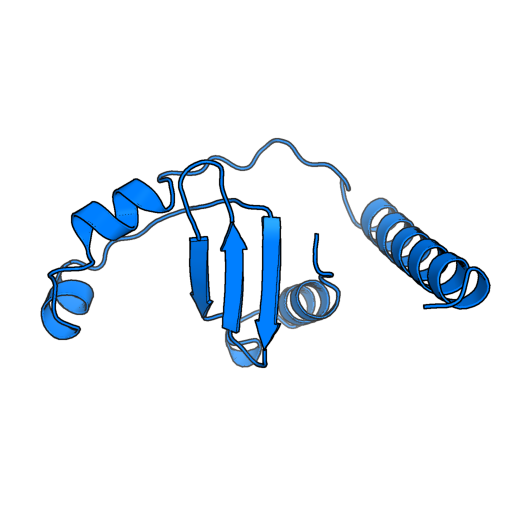 . ASP A 1 103 ? 2.061 4.972 -8.746 1.00 95.94 103 ASP A C 1
ATOM 812 O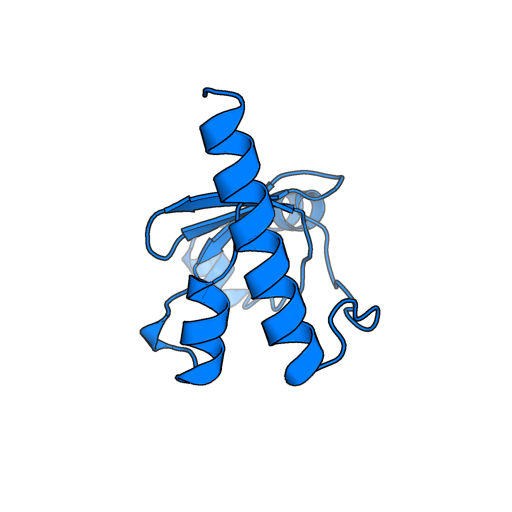 O . ASP A 1 103 ? 1.593 3.909 -8.343 1.00 95.94 103 ASP A O 1
ATOM 816 N N . LEU A 1 104 ? 1.279 5.999 -9.094 1.00 96.88 104 LEU A N 1
ATOM 817 C CA . LEU A 1 104 ? -0.182 5.884 -9.162 1.00 96.88 104 LEU A CA 1
ATOM 818 C C . LEU A 1 104 ? -0.590 4.864 -10.234 1.00 96.88 104 LEU A C 1
ATOM 820 O O . LEU A 1 104 ? -0.197 5.000 -11.398 1.00 96.88 104 LEU A O 1
ATOM 824 N N . GLY A 1 105 ? -1.428 3.893 -9.878 1.00 90.44 105 GLY A N 1
ATOM 825 C CA . GLY A 1 105 ? -1.902 2.857 -10.794 1.00 90.44 105 GLY A CA 1
ATOM 826 C C . GLY A 1 105 ? -1.963 1.477 -10.176 1.00 90.44 105 GLY A C 1
ATOM 827 O O . GLY A 1 105 ? -1.780 1.332 -8.951 1.00 90.44 105 GLY A O 1
#

Sequence (105 aa):
MSEQDENKLIAQRRVKLDAIRSERQAFPNGFARRHIAAELHSLCDGKSQAELEELALETAIAGRIVRMRGPFVVIKDASGQMQLYMNNKSFSEDLARELKSLDLG

pLDDT: mean 93.73, std 6.93, range [58.59, 98.5]

Secondary structure (DSSP, 8-state):
--HHHHHHHHHHHHHHHHHHHHHS-SS------S--HHHHHHHHTT--HHHHHHHT-------EEEEEETTEEEEE-SS-EEEEE--GGGS-HHHHHHHHH----

Radius of gyration: 16.69 Å; chains: 1; bounding box: 35×31×49 Å

Foldseek 3Di:
DDPVVVVVVVVLVVVVQVVCVVVDDSDDPPDDWPDEPVVCCVVPVPDDPVRCVVVVDDTGYDAFFADDDQQWTWGADPRGIDIDRHDLVVDDPVVSVVVVSDDGD